Protein AF-A0A9P9ZBY9-F1 (afdb_monomer_lite)

Structure (mmCIF, N/CA/C/O backbone):
data_AF-A0A9P9ZBY9-F1
#
_entry.id   AF-A0A9P9ZBY9-F1
#
loop_
_atom_site.group_PDB
_atom_site.id
_atom_site.type_symbol
_atom_site.label_atom_id
_atom_site.label_alt_id
_atom_site.label_comp_id
_atom_site.label_asym_id
_atom_site.label_entity_id
_atom_site.label_seq_id
_atom_site.pdbx_PDB_ins_code
_atom_site.Cartn_x
_atom_site.Cartn_y
_atom_site.Cartn_z
_atom_site.occupancy
_atom_site.B_iso_or_equiv
_atom_site.auth_seq_id
_atom_site.auth_comp_id
_atom_site.auth_asym_id
_atom_site.auth_atom_id
_atom_site.pdbx_PDB_model_num
ATOM 1 N N . MET A 1 1 ? -9.677 -16.635 8.257 1.00 57.72 1 MET A N 1
ATOM 2 C CA . MET A 1 1 ? -9.019 -15.350 7.925 1.00 57.72 1 MET A CA 1
ATOM 3 C C . MET A 1 1 ? -9.065 -15.169 6.415 1.00 57.72 1 MET A C 1
ATOM 5 O O . MET A 1 1 ? -8.910 -16.161 5.714 1.00 57.72 1 MET A O 1
ATOM 9 N N . ARG A 1 2 ? -9.313 -13.957 5.909 1.00 68.38 2 ARG A N 1
ATOM 10 C CA . ARG A 1 2 ? -9.181 -13.639 4.476 1.00 68.38 2 ARG A CA 1
ATOM 11 C C . ARG A 1 2 ? -8.005 -12.677 4.343 1.00 68.38 2 ARG A C 1
ATOM 13 O O . ARG A 1 2 ? -8.126 -11.555 4.824 1.00 68.38 2 ARG A O 1
ATOM 20 N N . SER A 1 3 ? -6.895 -13.118 3.755 1.00 74.69 3 SER A N 1
ATOM 21 C CA . SER A 1 3 ? -5.766 -12.225 3.464 1.00 74.69 3 SER A CA 1
ATOM 22 C C . SER A 1 3 ? -6.177 -11.223 2.379 1.00 74.69 3 SER A C 1
ATOM 24 O O . SER A 1 3 ? -6.993 -11.544 1.512 1.00 74.69 3 SER A O 1
ATOM 26 N N . ARG A 1 4 ? -5.684 -9.987 2.474 1.00 88.44 4 ARG A N 1
ATOM 27 C CA . ARG A 1 4 ? -5.869 -8.951 1.453 1.00 88.44 4 ARG A CA 1
ATOM 28 C C . ARG A 1 4 ? -4.614 -8.893 0.596 1.00 88.44 4 ARG A C 1
ATOM 30 O O . ARG A 1 4 ? -3.511 -8.963 1.135 1.00 88.44 4 ARG A O 1
ATOM 37 N N . ILE A 1 5 ? -4.814 -8.754 -0.709 1.00 94.94 5 ILE A N 1
ATOM 38 C CA . ILE A 1 5 ? -3.759 -8.517 -1.690 1.00 94.94 5 ILE A CA 1
ATOM 39 C C . ILE A 1 5 ? -4.011 -7.137 -2.290 1.00 94.94 5 ILE A C 1
ATOM 41 O O . ILE A 1 5 ? -5.150 -6.821 -2.631 1.00 94.94 5 ILE A O 1
ATOM 45 N N . ALA A 1 6 ? -2.958 -6.342 -2.418 1.00 97.25 6 ALA A N 1
ATOM 46 C CA . ALA A 1 6 ? -2.950 -5.117 -3.201 1.00 97.25 6 ALA A CA 1
ATOM 47 C C . ALA A 1 6 ? -1.870 -5.232 -4.276 1.00 97.25 6 ALA A C 1
ATOM 49 O O . ALA A 1 6 ? -0.844 -5.876 -4.057 1.00 97.25 6 ALA A O 1
ATOM 50 N N . ALA A 1 7 ? -2.103 -4.624 -5.431 1.00 97.50 7 ALA A N 1
ATOM 51 C CA . ALA A 1 7 ? -1.134 -4.597 -6.512 1.00 97.50 7 ALA A CA 1
ATOM 52 C C . ALA A 1 7 ? -1.130 -3.227 -7.180 1.00 97.50 7 ALA A C 1
ATOM 54 O O . ALA A 1 7 ? -2.160 -2.554 -7.238 1.00 97.50 7 ALA A O 1
ATOM 55 N N . VAL A 1 8 ? 0.030 -2.839 -7.690 1.00 97.50 8 VAL A N 1
ATOM 56 C CA . VAL A 1 8 ? 0.225 -1.625 -8.473 1.00 97.50 8 VAL A CA 1
ATOM 57 C C . VAL A 1 8 ? 1.183 -1.926 -9.620 1.00 97.50 8 VAL A C 1
ATOM 59 O O . VAL A 1 8 ? 2.015 -2.823 -9.529 1.00 97.50 8 VAL A O 1
ATOM 62 N N . SER A 1 9 ? 1.032 -1.194 -10.714 1.00 96.94 9 SER A N 1
ATOM 63 C CA . SER A 1 9 ? 1.963 -1.183 -1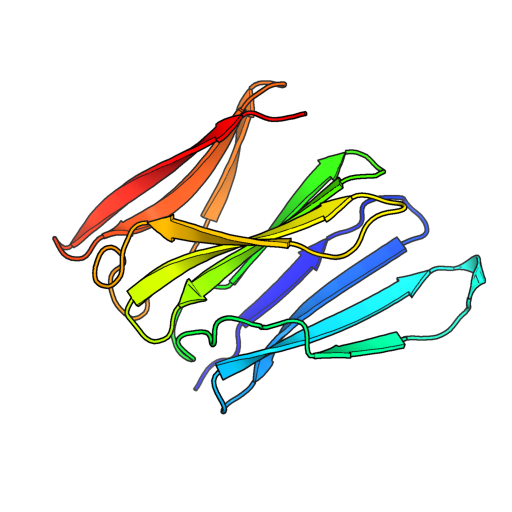1.834 1.00 96.94 9 SER A CA 1
ATOM 64 C C . SER A 1 9 ? 2.335 0.275 -12.056 1.00 96.94 9 SER A C 1
ATOM 66 O O . SER A 1 9 ? 1.472 1.088 -12.385 1.00 96.94 9 SER A O 1
ATOM 68 N N . ARG A 1 10 ? 3.590 0.634 -11.765 1.00 94.94 10 ARG A N 1
ATOM 69 C CA . ARG A 1 10 ? 4.085 2.011 -11.953 1.00 94.94 10 ARG A CA 1
ATOM 70 C C . ARG A 1 10 ? 4.453 2.295 -13.405 1.00 94.94 10 ARG A C 1
ATOM 72 O O . ARG A 1 10 ? 4.427 3.440 -13.842 1.00 94.94 10 ARG A O 1
ATOM 79 N N . ARG A 1 11 ? 4.828 1.253 -14.142 1.00 95.31 11 ARG A N 1
ATOM 80 C CA . ARG A 1 11 ? 5.160 1.282 -15.565 1.00 95.31 11 ARG A CA 1
ATOM 81 C C . ARG A 1 11 ? 4.590 0.032 -16.221 1.00 95.31 11 ARG A C 1
ATOM 83 O O . ARG A 1 11 ? 4.373 -0.972 -15.552 1.00 95.31 11 ARG A O 1
ATOM 90 N N . ASN A 1 12 ? 4.372 0.085 -17.530 1.00 95.62 12 ASN A N 1
ATOM 91 C CA . ASN A 1 12 ? 3.796 -1.023 -18.301 1.00 95.62 12 ASN A CA 1
ATOM 92 C C . ASN A 1 12 ? 4.589 -2.346 -18.205 1.00 95.62 12 ASN A C 1
ATOM 94 O O . ASN A 1 12 ? 4.027 -3.397 -18.494 1.00 95.62 12 ASN A O 1
ATOM 98 N N . ASP A 1 13 ? 5.853 -2.288 -17.786 1.00 96.56 13 ASP A N 1
ATOM 99 C CA . ASP A 1 13 ? 6.790 -3.404 -17.641 1.00 96.56 13 ASP A CA 1
ATOM 100 C C . ASP A 1 13 ? 7.028 -3.829 -16.175 1.00 96.56 13 ASP A C 1
ATOM 102 O O . ASP A 1 13 ? 7.884 -4.681 -15.901 1.00 96.56 13 ASP A O 1
ATOM 106 N N . THR A 1 14 ? 6.294 -3.246 -15.216 1.00 96.44 14 THR A N 1
ATOM 107 C CA . THR A 1 14 ? 6.436 -3.543 -13.783 1.00 96.44 14 THR A CA 1
ATOM 108 C C . THR A 1 14 ? 5.121 -3.924 -13.124 1.00 96.44 14 THR A C 1
ATOM 110 O O . THR A 1 14 ? 4.064 -3.366 -13.417 1.00 96.44 14 THR A O 1
ATOM 113 N N . VAL A 1 15 ? 5.199 -4.844 -12.164 1.00 97.81 15 VAL A N 1
ATOM 114 C CA . VAL A 1 15 ? 4.121 -5.119 -11.212 1.00 97.81 15 VAL A CA 1
ATOM 115 C C . VAL A 1 15 ? 4.720 -5.291 -9.827 1.00 97.81 15 VAL A C 1
ATOM 117 O O . VAL A 1 15 ? 5.685 -6.033 -9.644 1.00 97.81 15 VAL A O 1
ATOM 120 N N . GLU A 1 16 ? 4.098 -4.662 -8.843 1.00 97.69 16 GLU A N 1
ATOM 121 C CA . GLU A 1 16 ? 4.401 -4.815 -7.431 1.00 97.69 16 GLU A CA 1
ATOM 122 C C . GLU A 1 16 ? 3.147 -5.290 -6.692 1.00 97.69 16 GLU A C 1
ATOM 124 O O . GLU A 1 16 ? 2.053 -4.763 -6.884 1.00 97.69 16 GLU A O 1
ATOM 129 N N . VAL A 1 17 ? 3.295 -6.329 -5.871 1.00 97.94 17 VAL A N 1
ATOM 130 C CA . VAL A 1 17 ? 2.204 -7.020 -5.177 1.00 97.94 17 VAL A CA 1
ATOM 131 C C . VAL A 1 17 ? 2.524 -7.109 -3.696 1.00 97.94 17 VAL A C 1
ATOM 133 O O . VAL A 1 17 ? 3.644 -7.427 -3.305 1.00 97.94 17 VAL A O 1
ATOM 136 N N . PHE A 1 18 ? 1.512 -6.881 -2.871 1.00 97.38 18 PHE A N 1
ATOM 137 C CA . PHE A 1 18 ? 1.618 -6.848 -1.421 1.00 97.38 18 PHE A CA 1
ATOM 138 C C . PHE A 1 18 ? 0.511 -7.693 -0.813 1.00 97.38 18 PHE A C 1
ATOM 140 O O . PHE A 1 18 ? -0.627 -7.651 -1.285 1.00 97.38 18 PHE A O 1
ATOM 147 N N . PHE A 1 19 ? 0.809 -8.423 0.259 1.00 95.62 19 PHE A N 1
ATOM 148 C CA . PHE A 1 19 ? -0.223 -9.118 1.021 1.00 95.62 19 PHE A CA 1
ATOM 149 C C . PHE A 1 19 ? 0.096 -9.208 2.511 1.00 95.62 19 PHE A C 1
ATOM 151 O O . PHE A 1 19 ? 1.250 -9.138 2.936 1.00 95.62 19 PHE A O 1
ATOM 158 N N . ILE A 1 20 ? -0.958 -9.376 3.313 1.00 95.56 20 ILE A N 1
ATOM 159 C CA . ILE A 1 20 ? -0.842 -9.557 4.764 1.00 95.56 20 ILE A CA 1
ATOM 160 C C . ILE A 1 20 ? -0.732 -11.053 5.077 1.00 95.56 20 ILE A C 1
ATOM 162 O O . ILE A 1 20 ? -1.658 -11.825 4.797 1.00 95.56 20 ILE A O 1
ATOM 166 N N . THR A 1 21 ? 0.372 -11.474 5.693 1.00 93.81 21 THR A N 1
ATOM 167 C CA . THR A 1 21 ? 0.532 -12.852 6.182 1.00 93.81 21 THR A CA 1
ATOM 168 C C . THR A 1 21 ? -0.319 -13.093 7.438 1.00 93.81 21 THR A C 1
ATOM 170 O O . THR A 1 21 ? -0.680 -12.144 8.137 1.00 93.81 21 THR A O 1
ATOM 173 N N . PRO A 1 22 ? -0.586 -14.354 7.832 1.00 92.31 22 PRO A N 1
ATOM 174 C CA . PRO A 1 22 ? -1.285 -14.653 9.088 1.00 92.31 22 PRO A CA 1
ATOM 175 C C . PRO A 1 22 ? -0.595 -14.125 10.357 1.00 92.31 22 PRO A C 1
ATOM 177 O O . PRO A 1 22 ? -1.225 -14.062 11.407 1.00 92.31 22 PRO A O 1
ATOM 180 N N . LYS A 1 23 ? 0.689 -13.751 10.273 1.00 92.19 23 LYS A N 1
ATOM 181 C CA . LYS A 1 23 ? 1.455 -13.142 11.373 1.00 92.19 23 LYS A CA 1
ATOM 182 C C . LYS A 1 23 ? 1.378 -11.607 11.383 1.00 92.19 23 LYS A C 1
ATOM 184 O O . LYS A 1 23 ? 2.045 -10.979 12.197 1.00 92.19 23 LYS A O 1
ATOM 189 N N . GLY A 1 24 ? 0.618 -10.997 10.470 1.00 93.75 24 GLY A N 1
ATOM 190 C CA . GLY A 1 24 ? 0.546 -9.541 10.321 1.00 93.75 24 GLY A CA 1
ATOM 191 C C . GLY A 1 24 ? 1.791 -8.929 9.673 1.00 93.75 24 GLY A C 1
ATOM 192 O O . GLY A 1 24 ? 1.999 -7.726 9.772 1.00 93.75 24 GLY A O 1
ATOM 193 N N . VAL A 1 25 ? 2.639 -9.730 9.024 1.00 94.25 25 VAL A N 1
ATOM 194 C CA . VAL A 1 25 ? 3.764 -9.213 8.227 1.00 94.25 25 VAL A CA 1
ATOM 195 C C . VAL A 1 25 ? 3.238 -8.805 6.856 1.00 94.25 25 VAL A C 1
ATOM 197 O O . VAL A 1 25 ? 2.415 -9.525 6.290 1.00 94.25 25 VAL A O 1
ATOM 200 N N . ILE A 1 26 ? 3.719 -7.681 6.321 1.00 95.88 26 ILE A N 1
ATOM 201 C CA . ILE A 1 26 ? 3.508 -7.345 4.911 1.00 95.88 26 ILE A CA 1
ATOM 202 C C . ILE A 1 26 ? 4.617 -7.987 4.091 1.00 95.88 26 ILE A C 1
ATOM 204 O O . ILE A 1 26 ? 5.778 -7.569 4.170 1.00 95.88 26 ILE A O 1
ATOM 208 N N . GLU A 1 27 ? 4.243 -9.008 3.331 1.00 96.12 27 GLU A N 1
ATOM 209 C CA . GLU A 1 27 ? 5.091 -9.574 2.292 1.00 96.12 27 GLU A CA 1
ATOM 210 C C . GLU A 1 27 ? 4.875 -8.800 0.997 1.00 96.12 27 GLU A C 1
ATOM 212 O O . GLU A 1 27 ? 3.743 -8.478 0.623 1.00 96.12 27 GLU A O 1
ATOM 217 N N . ALA A 1 28 ? 5.981 -8.497 0.333 1.00 97.25 28 ALA A N 1
ATOM 218 C CA . ALA A 1 28 ? 6.013 -7.775 -0.918 1.00 97.25 28 ALA A CA 1
ATOM 219 C C . ALA A 1 28 ? 6.720 -8.616 -1.981 1.00 97.25 28 ALA A C 1
ATOM 221 O O . ALA A 1 28 ? 7.650 -9.379 -1.694 1.00 97.25 28 ALA A O 1
ATOM 222 N N . ALA A 1 29 ? 6.264 -8.476 -3.217 1.00 97.50 29 ALA A N 1
ATOM 223 C CA . ALA A 1 29 ? 6.872 -9.084 -4.379 1.00 97.50 29 ALA A CA 1
ATOM 224 C C . ALA A 1 29 ? 6.854 -8.101 -5.547 1.00 97.50 29 ALA A C 1
ATOM 226 O O . ALA A 1 29 ? 5.900 -7.343 -5.698 1.00 97.50 29 ALA A O 1
ATOM 227 N N . TYR A 1 30 ? 7.875 -8.138 -6.395 1.00 97.31 30 TYR A N 1
ATOM 228 C CA . TYR A 1 30 ? 7.867 -7.405 -7.656 1.00 97.31 30 TYR A CA 1
ATOM 229 C C . TYR A 1 30 ? 8.282 -8.307 -8.810 1.00 97.31 30 TYR A C 1
ATOM 231 O O . TYR A 1 30 ? 9.066 -9.248 -8.642 1.00 97.31 30 TYR A O 1
ATOM 239 N N . TRP A 1 31 ? 7.753 -7.981 -9.982 1.00 98.12 31 TRP A N 1
ATOM 240 C CA . TRP A 1 31 ? 8.181 -8.479 -11.275 1.00 98.12 31 TRP A CA 1
ATOM 241 C C . TRP A 1 31 ? 8.520 -7.285 -12.152 1.00 98.12 31 TRP A C 1
ATOM 243 O O . TRP A 1 31 ? 7.664 -6.429 -12.379 1.00 98.12 31 TRP A O 1
ATOM 253 N N . TYR A 1 32 ? 9.741 -7.265 -12.676 1.00 96.88 32 TYR A N 1
ATOM 254 C CA . TYR A 1 32 ? 10.150 -6.339 -13.725 1.00 96.88 32 TYR A CA 1
ATOM 255 C C . TYR A 1 32 ? 10.516 -7.143 -14.967 1.00 96.88 32 TYR A C 1
ATOM 257 O O . TYR A 1 32 ? 11.262 -8.120 -14.868 1.00 96.88 32 TYR A O 1
ATOM 265 N N . GLU A 1 33 ? 10.005 -6.739 -16.129 1.00 97.38 33 GLU A N 1
ATOM 266 C CA . GLU A 1 33 ? 10.181 -7.484 -17.380 1.00 97.38 33 GLU A CA 1
ATOM 267 C C . GLU A 1 33 ? 11.659 -7.740 -17.699 1.00 97.38 33 GLU A C 1
ATOM 269 O O . GLU A 1 33 ? 12.035 -8.874 -17.986 1.00 97.38 33 GLU A O 1
ATOM 274 N N . PHE A 1 34 ? 12.516 -6.727 -17.525 1.00 95.94 34 PHE A N 1
ATOM 275 C CA . PHE A 1 34 ? 13.959 -6.850 -17.763 1.00 95.94 34 PHE A CA 1
ATOM 276 C C . PHE A 1 34 ? 14.651 -7.889 -16.862 1.00 95.94 34 PHE A C 1
ATOM 278 O O . PHE A 1 34 ? 15.707 -8.406 -17.221 1.00 95.94 34 PHE A O 1
ATOM 285 N N . GLN A 1 35 ? 14.087 -8.184 -15.687 1.00 96.12 35 GLN A N 1
ATOM 286 C CA . GLN A 1 35 ? 14.623 -9.174 -14.754 1.00 96.12 35 GLN A CA 1
ATOM 287 C C . GLN A 1 35 ? 14.073 -10.584 -15.025 1.00 96.12 35 GLN A C 1
ATOM 289 O O . GLN A 1 35 ? 14.720 -11.574 -14.678 1.00 96.12 35 GLN A O 1
ATOM 294 N N . GLY A 1 36 ? 12.873 -10.695 -15.605 1.00 96.81 36 GLY A N 1
ATOM 295 C CA . GLY A 1 36 ? 12.263 -11.972 -15.990 1.00 96.81 36 GLY A CA 1
ATOM 296 C C . GLY A 1 36 ? 11.982 -12.937 -14.828 1.00 96.81 36 GLY A C 1
ATOM 297 O O . GLY A 1 36 ? 11.845 -14.141 -15.046 1.00 96.81 36 GLY A O 1
ATOM 298 N N . SER A 1 37 ? 11.939 -12.450 -13.584 1.00 97.81 37 SER A N 1
ATOM 299 C CA . SER A 1 37 ? 11.675 -13.267 -12.394 1.00 97.81 37 SER A CA 1
ATOM 300 C C . SER A 1 37 ? 11.037 -12.458 -11.262 1.00 97.81 37 SER A C 1
ATOM 302 O O . SER A 1 37 ? 11.197 -11.241 -11.171 1.00 97.81 37 SER A O 1
ATOM 304 N N . TRP A 1 38 ? 10.311 -13.153 -10.379 1.00 98.00 38 TRP A N 1
ATOM 305 C CA . TRP A 1 38 ? 9.750 -12.564 -9.163 1.00 98.00 38 TRP A CA 1
ATOM 306 C C . TRP A 1 38 ? 10.814 -12.434 -8.078 1.00 98.00 38 TRP A C 1
ATOM 308 O O . TRP A 1 38 ? 11.433 -13.428 -7.695 1.00 98.00 38 TRP A O 1
ATOM 318 N N . THR A 1 39 ? 10.920 -11.247 -7.491 1.00 97.62 39 THR A N 1
ATOM 319 C CA . THR A 1 39 ? 11.675 -11.024 -6.251 1.00 97.62 39 THR A CA 1
ATOM 320 C C . THR A 1 39 ? 10.709 -10.823 -5.097 1.00 97.62 39 THR A C 1
ATOM 322 O O . THR A 1 39 ? 9.669 -10.196 -5.278 1.00 97.62 39 THR A O 1
ATOM 325 N N . ARG A 1 40 ? 11.032 -11.356 -3.913 1.00 96.94 40 ARG A N 1
ATOM 326 C CA . ARG A 1 40 ? 10.189 -11.283 -2.709 1.00 96.94 40 ARG A CA 1
ATOM 327 C C . ARG A 1 40 ? 10.979 -10.782 -1.509 1.00 96.94 40 ARG A C 1
ATOM 329 O O . ARG A 1 40 ? 12.151 -11.124 -1.369 1.00 96.94 40 ARG A O 1
ATOM 336 N N . TRP A 1 41 ? 10.330 -10.016 -0.640 1.00 95.75 41 TRP A N 1
ATOM 337 C CA . TRP A 1 41 ? 10.912 -9.542 0.615 1.00 95.75 41 TRP A CA 1
ATOM 338 C C . TRP A 1 41 ? 9.833 -9.218 1.654 1.00 95.75 41 TRP A C 1
ATOM 340 O O . TRP A 1 41 ? 8.660 -9.021 1.336 1.00 95.75 41 TRP A O 1
ATOM 350 N N . ASN A 1 42 ? 10.252 -9.132 2.917 1.00 94.12 42 ASN A N 1
ATOM 351 C CA . ASN A 1 42 ? 9.412 -8.628 3.999 1.00 94.12 42 ASN A CA 1
ATOM 352 C C . ASN A 1 42 ? 9.576 -7.116 4.091 1.00 94.12 42 ASN A C 1
ATOM 354 O O . ASN A 1 42 ? 10.684 -6.621 4.289 1.00 94.12 42 ASN A O 1
ATOM 358 N N . MET A 1 43 ? 8.472 -6.388 3.960 1.00 86.88 43 MET A N 1
ATOM 359 C CA . MET A 1 43 ? 8.497 -4.929 3.938 1.00 86.88 43 MET A CA 1
ATOM 360 C C . MET A 1 43 ? 8.295 -4.327 5.334 1.00 86.88 43 MET A C 1
ATOM 362 O O . MET A 1 43 ? 8.869 -3.292 5.648 1.00 86.88 43 MET A O 1
ATOM 366 N N . ALA A 1 44 ? 7.455 -4.931 6.175 1.00 75.12 44 ALA A N 1
ATOM 367 C CA . ALA A 1 44 ? 6.858 -4.259 7.332 1.00 75.12 44 ALA A CA 1
ATOM 368 C C . ALA A 1 44 ? 7.818 -3.981 8.511 1.00 75.12 44 ALA A C 1
ATOM 370 O O . ALA A 1 44 ? 8.241 -4.909 9.198 1.00 75.12 44 ALA A O 1
ATOM 371 N N . LYS A 1 45 ? 8.037 -2.695 8.833 1.00 87.31 45 LYS A N 1
ATOM 372 C CA . LYS A 1 45 ? 8.475 -2.235 10.167 1.00 87.31 45 LYS A CA 1
ATOM 373 C C . LYS A 1 45 ? 7.299 -2.255 11.150 1.00 87.31 45 LYS A C 1
ATOM 375 O O . LYS A 1 45 ? 7.474 -2.609 12.312 1.00 87.31 45 LYS A O 1
ATOM 380 N N . TYR A 1 46 ? 6.105 -1.884 10.681 1.00 93.75 46 TYR A N 1
ATOM 381 C CA . TYR A 1 46 ? 4.861 -1.933 11.454 1.00 93.75 46 TYR A CA 1
ATOM 382 C C . TYR A 1 46 ? 4.004 -3.114 11.003 1.00 93.75 46 TYR A C 1
ATOM 384 O O . TYR A 1 46 ? 3.642 -3.204 9.831 1.00 93.75 46 TYR A O 1
ATOM 392 N N . SER A 1 47 ? 3.644 -4.007 11.925 1.00 94.94 47 SER A N 1
ATOM 393 C CA . SER A 1 47 ? 2.760 -5.130 11.607 1.00 94.94 47 SER A CA 1
ATOM 394 C C . SER A 1 47 ? 1.338 -4.660 11.301 1.00 94.94 47 SER A C 1
ATOM 396 O O . SER A 1 47 ? 0.858 -3.668 11.851 1.00 94.94 47 SER A O 1
ATOM 398 N N . ALA A 1 48 ? 0.655 -5.393 10.432 1.00 95.81 48 ALA A N 1
ATOM 399 C CA . ALA A 1 48 ? -0.721 -5.147 10.045 1.00 95.81 48 ALA A CA 1
ATOM 400 C C . ALA A 1 48 ? -1.713 -5.960 10.873 1.00 95.81 48 ALA A C 1
ATOM 402 O O . ALA A 1 48 ? -1.434 -7.072 11.332 1.00 95.81 48 ALA A O 1
ATOM 403 N N . ARG A 1 49 ? -2.917 -5.413 11.006 1.00 95.25 49 ARG A N 1
ATOM 404 C CA . ARG A 1 49 ? -4.076 -6.136 11.515 1.00 95.25 49 ARG A CA 1
ATOM 405 C C . ARG A 1 49 ? -4.567 -7.104 10.438 1.00 95.25 49 ARG A C 1
ATOM 407 O O . ARG A 1 49 ? -4.950 -6.693 9.347 1.00 95.25 49 ARG A O 1
ATOM 414 N N . VAL A 1 50 ? -4.547 -8.400 10.741 1.00 94.75 50 VAL A N 1
ATOM 415 C CA . VAL A 1 50 ? -4.743 -9.488 9.757 1.00 94.75 50 VAL A CA 1
ATOM 416 C C . VAL A 1 50 ? -6.151 -9.586 9.158 1.00 94.75 50 VAL A C 1
ATOM 418 O O . VAL A 1 50 ? -6.366 -10.332 8.204 1.00 94.75 50 VAL A O 1
ATOM 421 N N . ASP A 1 51 ? -7.120 -8.871 9.719 1.00 94.00 51 ASP A N 1
ATOM 422 C CA . ASP A 1 51 ? -8.512 -8.830 9.273 1.00 94.00 51 ASP A CA 1
ATOM 423 C C . ASP A 1 51 ? -8.916 -7.492 8.623 1.00 94.00 51 ASP A C 1
ATOM 425 O O . ASP A 1 51 ? -10.046 -7.379 8.147 1.00 94.00 51 ASP A O 1
ATOM 429 N N . SER A 1 52 ? -8.005 -6.516 8.549 1.00 93.88 52 SER A N 1
ATOM 430 C CA . SER A 1 52 ? -8.255 -5.182 7.986 1.00 93.88 52 SER A CA 1
ATOM 431 C C . SER A 1 52 ? -7.784 -5.031 6.531 1.00 93.88 52 SER A C 1
ATOM 433 O O . SER A 1 52 ? -7.217 -5.943 5.924 1.00 93.88 52 SER A O 1
ATOM 435 N N . GLY A 1 53 ? -8.071 -3.864 5.949 1.00 94.44 53 GLY A N 1
ATOM 436 C CA . GLY A 1 53 ? -7.693 -3.492 4.590 1.00 94.44 53 GLY A CA 1
ATOM 437 C C . GLY A 1 53 ? -6.187 -3.314 4.363 1.00 94.44 53 GLY A C 1
ATOM 438 O O . GLY A 1 53 ? -5.432 -2.934 5.258 1.00 94.44 53 GLY A O 1
ATOM 439 N N . LEU A 1 54 ? -5.804 -3.555 3.109 1.00 97.06 54 LEU A N 1
ATOM 440 C CA . LEU A 1 54 ? -4.514 -3.259 2.494 1.00 97.06 54 LEU A CA 1
ATOM 441 C C . LEU A 1 54 ? -4.823 -2.622 1.139 1.00 97.06 54 LEU A C 1
ATOM 443 O O . LEU A 1 54 ? -5.662 -3.148 0.407 1.00 97.06 54 LEU A O 1
ATOM 447 N N . THR A 1 55 ? -4.160 -1.524 0.807 1.00 97.81 55 THR A N 1
ATOM 448 C CA . THR A 1 55 ? -4.277 -0.891 -0.509 1.00 97.81 55 THR A CA 1
ATOM 449 C C . THR A 1 55 ? -2.918 -0.396 -0.987 1.00 97.81 55 THR A C 1
ATOM 451 O O . THR A 1 55 ? -2.016 -0.177 -0.180 1.00 97.81 55 THR A O 1
ATOM 454 N N . ALA A 1 56 ? -2.774 -0.240 -2.297 1.00 97.62 56 ALA A N 1
ATOM 455 C CA . ALA A 1 56 ? -1.601 0.336 -2.934 1.00 97.62 56 ALA A CA 1
ATOM 456 C C . ALA A 1 56 ? -2.049 1.404 -3.935 1.00 97.62 56 ALA A C 1
ATOM 458 O O . ALA A 1 56 ? -3.118 1.289 -4.539 1.00 97.62 56 ALA A O 1
ATOM 459 N N . ILE A 1 57 ? -1.243 2.446 -4.101 1.00 97.50 57 ILE A N 1
ATOM 460 C CA . ILE A 1 57 ? -1.503 3.535 -5.040 1.00 97.50 57 ILE A CA 1
ATOM 461 C C . ILE A 1 57 ? -0.209 3.927 -5.754 1.00 97.50 57 ILE A C 1
ATOM 463 O O . ILE A 1 57 ? 0.848 4.050 -5.138 1.00 97.50 57 ILE A O 1
ATOM 467 N N . MET A 1 58 ? -0.296 4.113 -7.070 1.00 95.94 58 MET A N 1
ATOM 468 C CA . MET A 1 58 ? 0.761 4.728 -7.868 1.00 95.94 58 MET A CA 1
ATOM 469 C C . MET A 1 58 ? 0.645 6.242 -7.728 1.00 95.94 58 MET A C 1
ATOM 471 O O . MET A 1 58 ? -0.420 6.794 -8.004 1.00 95.94 58 MET A O 1
ATOM 475 N N . LEU A 1 59 ? 1.740 6.894 -7.340 1.00 96.00 59 LEU A N 1
ATOM 476 C CA . LEU A 1 59 ? 1.824 8.352 -7.315 1.00 96.00 59 LEU A CA 1
ATOM 477 C C . LEU A 1 59 ? 2.319 8.893 -8.663 1.00 96.00 59 LEU A C 1
ATOM 479 O O . LEU A 1 59 ? 1.725 9.799 -9.236 1.00 96.00 59 LEU A O 1
ATOM 483 N N . ASN A 1 60 ? 3.387 8.290 -9.185 1.00 95.12 60 ASN A N 1
ATOM 484 C CA . ASN A 1 60 ? 3.914 8.475 -10.538 1.00 95.12 60 ASN A CA 1
ATOM 485 C C . ASN A 1 60 ? 4.763 7.244 -10.924 1.00 95.12 60 ASN A C 1
ATOM 487 O O . ASN A 1 60 ? 4.778 6.242 -10.208 1.00 95.12 60 ASN A O 1
ATOM 491 N N . ASP A 1 61 ? 5.473 7.288 -12.050 1.00 96.00 61 ASP A N 1
ATOM 492 C CA . ASP A 1 61 ? 6.317 6.183 -12.533 1.00 96.00 61 ASP A CA 1
ATOM 493 C C . ASP A 1 61 ? 7.459 5.804 -11.564 1.00 96.00 61 ASP A C 1
ATOM 495 O O . ASP A 1 61 ? 7.919 4.656 -11.535 1.00 96.00 61 ASP A O 1
ATOM 499 N N . LYS A 1 62 ? 7.872 6.738 -10.704 1.00 96.19 62 LYS A N 1
ATOM 500 C CA . LYS A 1 62 ? 8.967 6.577 -9.735 1.00 96.19 62 LYS A CA 1
ATOM 501 C C . LYS A 1 62 ? 8.504 6.427 -8.293 1.00 96.19 62 LYS A C 1
ATOM 503 O O . LYS A 1 62 ? 9.336 6.135 -7.434 1.00 96.19 62 LYS A O 1
ATOM 508 N N . GLN A 1 63 ? 7.222 6.637 -8.009 1.00 96.56 63 GLN A N 1
ATOM 509 C CA . GLN A 1 63 ? 6.696 6.703 -6.649 1.00 96.56 63 GLN A CA 1
ATOM 510 C C . GLN A 1 63 ? 5.405 5.903 -6.495 1.00 96.56 63 GLN A C 1
ATOM 512 O O . GLN A 1 63 ? 4.486 5.988 -7.309 1.00 96.56 63 GLN A O 1
ATOM 517 N N . MET A 1 64 ? 5.320 5.153 -5.405 1.00 97.31 64 MET A N 1
ATOM 518 C CA . MET A 1 64 ? 4.104 4.459 -4.992 1.00 97.31 64 MET A CA 1
ATOM 519 C C . MET A 1 64 ? 3.999 4.459 -3.477 1.00 97.31 64 MET A C 1
ATOM 521 O O . MET A 1 64 ? 4.998 4.625 -2.771 1.00 97.31 64 MET A O 1
ATOM 525 N N . GLU A 1 65 ? 2.803 4.159 -2.993 1.00 97.69 65 GLU A N 1
ATOM 526 C CA . GLU A 1 65 ? 2.575 3.915 -1.582 1.00 97.69 65 GLU A CA 1
ATOM 527 C C . GLU A 1 65 ? 1.723 2.679 -1.343 1.00 97.69 65 GLU A C 1
ATOM 529 O O . GLU A 1 65 ? 0.870 2.313 -2.153 1.00 97.69 65 GLU A O 1
ATOM 534 N N . VAL A 1 66 ? 1.944 2.057 -0.189 1.00 97.88 66 VAL A N 1
ATOM 535 C CA . VAL A 1 66 ? 1.158 0.937 0.322 1.00 97.88 66 VAL A CA 1
ATOM 536 C C . VAL A 1 66 ? 0.640 1.319 1.694 1.00 97.88 66 VAL A C 1
ATOM 538 O O . VAL A 1 66 ? 1.416 1.729 2.555 1.00 97.88 66 VAL A O 1
ATOM 541 N N . LEU A 1 67 ? -0.662 1.168 1.915 1.00 97.94 67 LEU A N 1
ATOM 542 C CA . LEU A 1 67 ? -1.304 1.527 3.171 1.00 97.94 67 LEU A CA 1
ATOM 543 C C . LEU A 1 67 ? -2.016 0.338 3.789 1.00 97.94 67 LEU A C 1
ATOM 545 O O . LEU A 1 67 ? -2.689 -0.435 3.102 1.00 97.94 67 LEU A O 1
ATOM 549 N N . TRP A 1 68 ? -1.890 0.221 5.106 1.00 97.62 68 TRP A N 1
ATOM 550 C CA . TRP A 1 68 ? -2.551 -0.812 5.893 1.00 97.62 68 TRP A CA 1
ATOM 551 C C . TRP A 1 68 ? -2.969 -0.287 7.259 1.00 97.62 68 TRP A C 1
ATOM 553 O O . TRP A 1 68 ? -2.445 0.703 7.775 1.00 97.62 68 TRP A O 1
ATOM 563 N N . VAL A 1 69 ? -3.909 -1.001 7.871 1.00 97.81 69 VAL A N 1
ATOM 564 C CA . VAL A 1 69 ? -4.249 -0.797 9.278 1.00 97.81 69 VAL A CA 1
ATOM 565 C C . VAL A 1 69 ? -3.229 -1.537 10.136 1.00 97.81 69 VAL A C 1
ATOM 567 O O . VAL A 1 69 ? -3.078 -2.756 10.012 1.00 97.81 69 VAL A O 1
ATOM 570 N N . GLY A 1 70 ? -2.520 -0.816 11.001 1.00 97.25 70 GLY A N 1
ATOM 571 C CA . GLY A 1 70 ? -1.553 -1.388 11.931 1.00 97.25 70 GLY A CA 1
ATOM 572 C C . GLY A 1 70 ? -2.212 -2.325 12.947 1.00 97.25 70 GLY A C 1
ATOM 573 O O . GLY A 1 70 ? -3.397 -2.204 13.255 1.00 97.25 70 GLY A O 1
ATOM 574 N N . SER A 1 71 ? -1.444 -3.255 13.515 1.00 96.44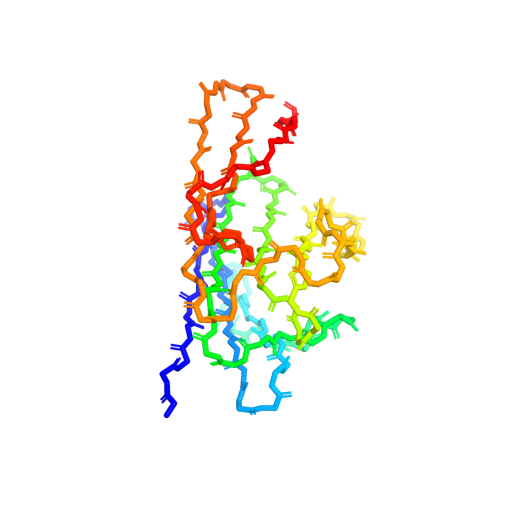 71 SER A N 1
ATOM 575 C CA . SER A 1 71 ? -1.927 -4.206 14.536 1.00 96.44 71 SER A CA 1
ATOM 576 C C . SER A 1 71 ? -2.494 -3.533 15.797 1.00 96.44 71 SER A C 1
ATOM 578 O O . SER A 1 71 ? -3.326 -4.116 16.489 1.00 96.44 71 SER A O 1
ATOM 580 N N . ASN A 1 72 ? -2.093 -2.287 16.056 1.00 97.50 72 ASN A N 1
ATOM 581 C CA . ASN A 1 72 ? -2.599 -1.407 17.109 1.00 97.50 72 ASN A CA 1
ATOM 582 C C . ASN A 1 72 ? -3.679 -0.419 16.620 1.00 97.50 72 ASN A C 1
ATOM 584 O O . ASN A 1 72 ? -3.882 0.619 17.249 1.00 97.50 72 ASN A O 1
ATOM 588 N N . ASN A 1 73 ? -4.345 -0.705 15.497 1.00 98.00 73 ASN A N 1
ATOM 589 C CA . ASN A 1 73 ? -5.399 0.129 14.910 1.00 98.00 73 ASN A CA 1
ATOM 590 C C . ASN A 1 73 ? -4.940 1.539 14.466 1.00 98.00 73 ASN A C 1
ATOM 592 O O . ASN A 1 73 ? -5.747 2.464 14.403 1.00 98.00 73 ASN A O 1
ATOM 596 N N . SER A 1 74 ? -3.652 1.720 14.168 1.00 98.31 74 SER A N 1
ATOM 597 C CA . SER A 1 74 ? -3.142 2.905 13.459 1.00 98.31 74 SER A CA 1
ATOM 598 C C . SER A 1 74 ? -3.400 2.811 11.949 1.00 98.31 74 SER A C 1
ATOM 600 O O . SER A 1 74 ? -3.639 1.719 11.430 1.00 98.31 74 SER A O 1
ATOM 602 N N . LEU A 1 75 ? -3.309 3.930 11.226 1.00 98.38 75 LEU A N 1
ATOM 603 C CA . LEU A 1 75 ? -3.124 3.909 9.769 1.00 98.38 75 LEU A CA 1
ATOM 604 C C . LEU A 1 75 ? -1.634 4.073 9.472 1.00 98.38 75 LEU A C 1
ATOM 606 O O . LEU A 1 75 ? -1.011 5.021 9.955 1.00 98.38 75 LEU A O 1
ATOM 610 N N . VAL A 1 76 ? -1.067 3.156 8.691 1.00 98.25 76 VAL A N 1
ATOM 611 C CA . VAL A 1 76 ? 0.349 3.161 8.313 1.00 98.25 76 VAL A CA 1
ATOM 612 C C . VAL A 1 76 ? 0.473 3.331 6.806 1.00 98.25 76 VAL A C 1
ATOM 614 O O . VAL A 1 76 ? -0.271 2.708 6.049 1.00 98.25 76 VAL A O 1
ATOM 617 N N . VAL A 1 77 ? 1.443 4.141 6.388 1.00 97.75 77 VAL A N 1
ATOM 618 C CA . VAL A 1 77 ? 1.881 4.269 4.996 1.00 97.75 77 VAL A CA 1
ATOM 619 C C . VAL A 1 77 ? 3.316 3.766 4.860 1.00 97.75 77 VAL A C 1
ATOM 621 O O . VAL A 1 77 ? 4.172 4.093 5.687 1.00 97.75 77 VAL A O 1
ATOM 624 N N . ALA A 1 78 ? 3.580 2.975 3.822 1.00 97.44 78 ALA A N 1
ATOM 625 C CA . ALA A 1 78 ? 4.915 2.725 3.298 1.00 97.44 78 ALA A CA 1
ATOM 626 C C . ALA A 1 78 ? 5.070 3.420 1.951 1.00 97.44 78 ALA A C 1
ATOM 628 O O . ALA A 1 78 ? 4.335 3.101 1.018 1.00 97.44 78 ALA A O 1
ATOM 629 N N . SER A 1 79 ? 6.048 4.311 1.842 1.00 96.50 79 SER A N 1
ATOM 630 C CA . SER A 1 79 ? 6.327 5.064 0.623 1.00 96.50 79 SER A CA 1
ATOM 631 C C . SER A 1 79 ? 7.599 4.538 -0.034 1.00 96.50 79 SER A C 1
ATOM 633 O O . SER A 1 79 ? 8.628 4.351 0.628 1.00 96.50 79 SER A O 1
ATOM 635 N N . PHE A 1 80 ? 7.522 4.325 -1.344 1.00 96.25 80 PHE A N 1
ATO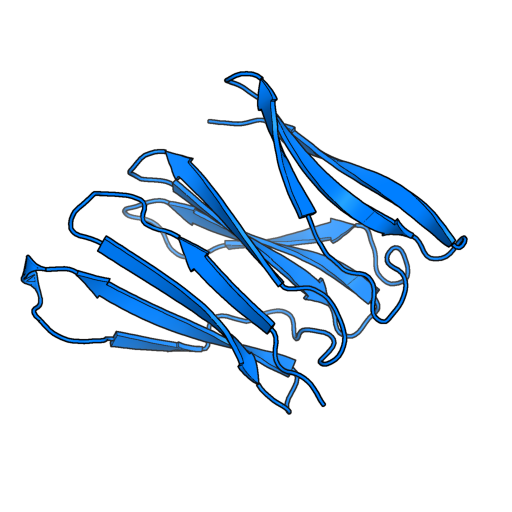M 636 C CA . PHE A 1 80 ? 8.646 3.981 -2.203 1.00 96.25 80 PHE A CA 1
ATOM 637 C C . PHE A 1 80 ? 8.937 5.132 -3.158 1.00 96.25 80 PHE A C 1
ATOM 639 O O . PHE A 1 80 ? 8.023 5.678 -3.778 1.00 96.25 80 PHE A O 1
ATOM 646 N N . MET A 1 81 ? 10.220 5.447 -3.315 1.00 96.00 81 MET A N 1
ATOM 647 C CA . MET A 1 81 ? 10.718 6.367 -4.327 1.00 96.00 81 MET A CA 1
ATOM 648 C C . MET A 1 81 ? 11.954 5.757 -4.976 1.00 96.00 81 MET A C 1
ATOM 650 O O . MET A 1 81 ? 12.876 5.328 -4.286 1.00 96.00 81 MET A O 1
ATOM 654 N N . GLU A 1 82 ? 11.977 5.720 -6.304 1.00 94.69 82 GLU A N 1
ATOM 655 C CA . GLU A 1 82 ? 13.086 5.143 -7.055 1.00 94.69 82 GLU A CA 1
ATOM 656 C C . GLU A 1 82 ? 14.430 5.791 -6.681 1.00 94.69 82 GLU A C 1
ATOM 658 O O . GLU A 1 82 ? 14.556 7.016 -6.632 1.00 94.69 82 GLU A O 1
ATOM 663 N N . GLY A 1 83 ? 15.429 4.954 -6.389 1.00 95.50 83 GLY A N 1
ATOM 664 C CA . GLY A 1 83 ? 16.743 5.384 -5.900 1.00 95.50 83 GLY A CA 1
ATOM 665 C C . GLY A 1 83 ? 16.840 5.580 -4.382 1.00 95.50 83 GLY A C 1
ATOM 666 O O . GLY A 1 83 ? 17.910 5.945 -3.902 1.00 95.50 83 GLY A O 1
ATOM 667 N N . TRP A 1 84 ? 15.768 5.325 -3.624 1.00 95.69 84 TRP A N 1
ATOM 668 C CA . TRP A 1 84 ? 15.733 5.478 -2.168 1.00 95.69 84 TRP A CA 1
ATOM 669 C C . TRP A 1 84 ? 15.172 4.240 -1.471 1.00 95.69 84 TRP A C 1
ATOM 671 O O . TRP A 1 84 ? 14.379 3.485 -2.035 1.00 95.69 84 TRP A O 1
ATOM 681 N N . ASP A 1 85 ? 15.552 4.065 -0.206 1.00 94.38 85 ASP A N 1
ATOM 682 C CA . ASP A 1 85 ? 14.960 3.046 0.654 1.00 94.38 85 ASP A CA 1
ATOM 683 C C . ASP A 1 85 ? 13.486 3.349 0.952 1.00 94.38 85 ASP A C 1
ATOM 685 O O . ASP A 1 85 ? 13.075 4.508 1.086 1.00 94.38 85 ASP A O 1
ATOM 689 N N . TRP A 1 86 ? 12.702 2.283 1.129 1.00 95.44 86 TRP A N 1
ATOM 690 C CA . TRP A 1 86 ? 11.326 2.372 1.609 1.00 95.44 86 TRP A CA 1
ATOM 691 C C . TRP A 1 86 ? 11.261 3.086 2.962 1.00 95.44 86 TRP A C 1
ATOM 693 O O . TRP A 1 86 ? 12.037 2.799 3.877 1.00 95.44 86 TRP A O 1
ATOM 703 N N . ARG A 1 87 ? 10.273 3.967 3.128 1.00 96.00 87 ARG A N 1
ATOM 704 C CA . ARG A 1 87 ? 10.010 4.665 4.395 1.00 96.00 87 ARG A CA 1
ATOM 705 C C . ARG A 1 87 ? 8.633 4.305 4.914 1.00 96.00 87 ARG A C 1
ATOM 707 O O . ARG A 1 87 ? 7.712 4.156 4.125 1.00 96.00 87 ARG A O 1
ATOM 714 N N . GLN A 1 88 ? 8.491 4.173 6.232 1.00 97.00 88 GLN A N 1
ATOM 715 C CA . GLN A 1 88 ? 7.206 3.859 6.863 1.00 97.00 88 GLN A CA 1
ATOM 716 C C . GLN A 1 88 ? 6.874 4.842 7.969 1.00 97.00 88 GLN A C 1
ATOM 718 O O . GLN A 1 88 ? 7.707 5.069 8.850 1.00 97.00 88 GLN A O 1
ATOM 723 N N . ASN A 1 89 ? 5.644 5.350 7.944 1.00 96.62 89 ASN A N 1
ATOM 724 C CA . ASN A 1 89 ? 5.137 6.318 8.907 1.00 96.62 89 ASN A CA 1
ATOM 725 C C . ASN A 1 89 ? 3.736 5.932 9.385 1.00 96.62 89 ASN A C 1
ATOM 727 O O . ASN A 1 89 ? 2.924 5.403 8.625 1.00 96.62 89 ASN A O 1
ATOM 731 N N . VAL A 1 90 ? 3.453 6.241 10.647 1.00 97.75 90 VAL A N 1
ATOM 732 C CA . VAL A 1 90 ? 2.089 6.251 11.177 1.00 97.75 90 VAL A CA 1
ATOM 733 C C . VAL A 1 90 ? 1.463 7.588 10.790 1.00 97.75 90 VAL A C 1
ATOM 735 O O . VAL A 1 90 ? 2.040 8.636 11.062 1.00 97.75 90 VAL A O 1
ATOM 738 N N . VAL A 1 91 ? 0.316 7.539 10.118 1.00 97.31 91 VAL A N 1
ATOM 739 C CA . VAL A 1 91 ? -0.392 8.714 9.572 1.00 97.31 91 VAL A CA 1
ATOM 740 C C . VAL A 1 91 ? -1.759 8.931 10.222 1.00 97.31 91 VAL A C 1
ATOM 742 O O . VAL A 1 91 ? -2.347 9.997 10.083 1.00 97.31 91 VAL A O 1
ATOM 745 N N . ALA A 1 92 ? -2.236 7.946 10.984 1.00 97.44 92 ALA A N 1
ATOM 746 C CA . ALA A 1 92 ? -3.258 8.127 12.005 1.00 97.44 92 ALA A CA 1
ATOM 747 C C . ALA A 1 92 ? -2.850 7.336 13.250 1.00 97.44 92 ALA A C 1
ATOM 749 O O . ALA A 1 92 ? -2.458 6.170 13.137 1.00 97.44 92 ALA A O 1
ATOM 750 N N . GLU A 1 93 ? -2.941 7.970 14.417 1.00 97.44 93 GLU A N 1
ATOM 751 C CA . GLU A 1 93 ? -2.452 7.437 15.691 1.00 97.44 93 GLU A CA 1
ATOM 752 C C . GLU A 1 93 ? -3.053 6.062 16.043 1.00 97.44 93 GLU A C 1
ATOM 754 O O . GLU A 1 93 ? -4.151 5.723 15.579 1.00 97.44 93 GLU A O 1
ATOM 759 N N . PRO A 1 94 ? -2.376 5.257 16.883 1.00 98.25 94 PRO A N 1
ATOM 760 C CA . PRO A 1 94 ? -2.922 4.001 17.388 1.00 98.25 94 PRO A CA 1
ATOM 761 C C . PRO A 1 94 ? -4.341 4.167 17.94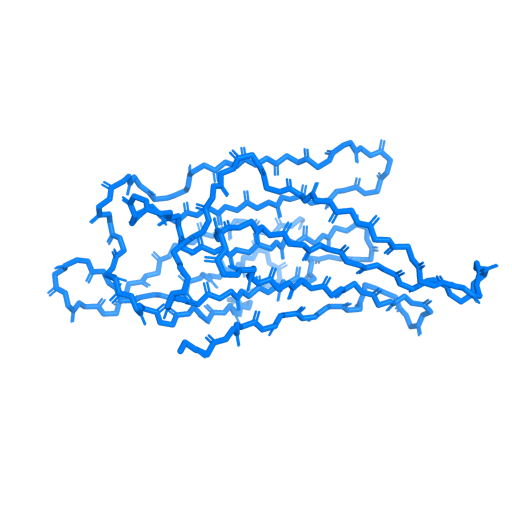6 1.00 98.25 94 PRO A C 1
ATOM 763 O O . PRO A 1 94 ? -4.622 5.094 18.702 1.00 98.25 94 PRO A O 1
ATOM 766 N N . GLY A 1 95 ? -5.240 3.256 17.577 1.00 98.00 95 GLY A N 1
ATOM 767 C CA . GLY A 1 95 ? -6.654 3.323 17.951 1.00 98.00 95 GLY A CA 1
ATOM 768 C C . GLY A 1 95 ? -7.531 4.205 17.056 1.00 98.00 95 GLY A C 1
ATOM 769 O O . GLY A 1 95 ? -8.737 4.208 17.269 1.00 98.00 95 GLY A O 1
ATOM 770 N N . SER A 1 96 ? -6.988 4.904 16.052 1.00 98.12 96 SER A N 1
ATOM 771 C CA . SER A 1 96 ? -7.789 5.775 15.172 1.00 98.12 96 SER A CA 1
ATOM 772 C C . SER A 1 96 ? -8.690 5.005 14.199 1.00 98.12 96 SER A C 1
ATOM 774 O O . SER A 1 96 ? -9.780 5.470 13.865 1.00 98.12 96 SER A O 1
ATOM 776 N N . VAL A 1 97 ? -8.252 3.836 13.727 1.00 98.44 97 VAL A N 1
ATOM 777 C CA . VAL A 1 97 ? -8.958 3.050 12.703 1.00 98.44 97 VAL A CA 1
ATOM 778 C C . VAL A 1 97 ? -9.748 1.913 13.348 1.00 98.44 97 VAL A C 1
ATOM 780 O O . VAL A 1 97 ? -9.248 1.211 14.224 1.00 98.44 97 VAL A O 1
ATOM 783 N N . MET A 1 98 ? -10.978 1.670 12.902 1.00 97.81 98 MET A N 1
ATOM 784 C CA . MET A 1 98 ? -11.753 0.523 13.363 1.00 97.81 98 MET A CA 1
ATOM 785 C C . MET A 1 98 ? -11.114 -0.791 12.908 1.00 97.81 98 MET A C 1
ATOM 787 O O . MET A 1 98 ? -10.684 -0.966 11.765 1.00 97.81 98 MET A O 1
ATOM 791 N N . GLY A 1 99 ? -11.091 -1.761 13.816 1.00 95.44 99 GLY A N 1
ATOM 792 C CA . GLY A 1 99 ? -10.667 -3.109 13.493 1.00 95.44 99 GLY A CA 1
ATOM 793 C C . GLY A 1 99 ? -11.528 -3.751 12.401 1.00 95.44 99 GLY A C 1
ATOM 794 O O . GLY A 1 99 ? -12.750 -3.732 12.498 1.00 95.44 99 GLY A O 1
ATOM 795 N N . GLY A 1 100 ? -10.903 -4.331 11.374 1.00 94.06 100 GLY A N 1
ATOM 796 C CA . GLY A 1 100 ? -11.603 -4.910 10.228 1.00 94.06 100 GLY A CA 1
ATOM 797 C C . GLY A 1 100 ? -12.010 -3.880 9.172 1.00 94.06 100 GLY A C 1
ATOM 798 O O . GLY A 1 100 ? -12.598 -4.262 8.159 1.00 94.06 100 GLY A O 1
ATOM 799 N N . SER A 1 101 ? -11.678 -2.596 9.371 1.00 96.44 101 SER A N 1
ATOM 800 C CA . SER A 1 101 ? -11.975 -1.541 8.403 1.00 96.44 101 SER A CA 1
ATOM 801 C C . SER A 1 101 ? -11.384 -1.880 7.030 1.00 96.44 101 SER A C 1
ATOM 803 O O . SER A 1 101 ? -10.190 -2.204 6.940 1.00 96.44 101 SER A O 1
ATOM 805 N N . PRO A 1 102 ? -12.162 -1.756 5.938 1.00 95.69 102 PRO A N 1
ATOM 806 C CA . PRO A 1 102 ? -11.586 -1.690 4.604 1.00 95.69 102 PRO A CA 1
ATOM 807 C C . PRO A 1 102 ? -10.748 -0.412 4.461 1.00 95.69 102 PRO A C 1
ATOM 809 O O . PRO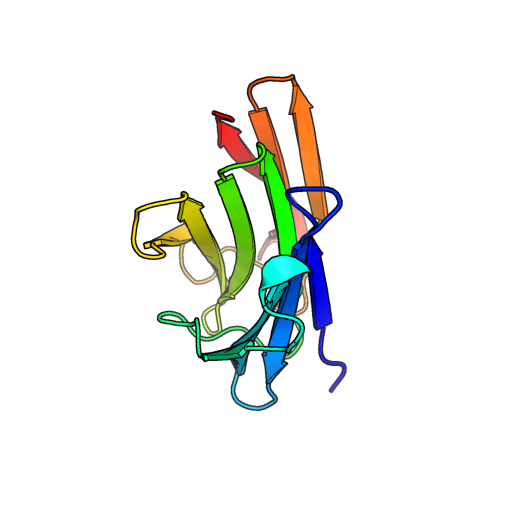 A 1 102 ? -10.915 0.539 5.225 1.00 95.69 102 PRO A O 1
ATOM 812 N N . LEU A 1 103 ? -9.864 -0.399 3.466 1.00 97.44 103 LEU A N 1
ATOM 813 C CA . LEU A 1 103 ? -9.170 0.803 3.016 1.00 97.44 103 LEU A CA 1
ATOM 814 C C . LEU A 1 103 ? -9.526 1.039 1.552 1.00 97.44 103 LEU A C 1
ATOM 816 O O . LEU A 1 103 ? -9.528 0.093 0.765 1.00 97.44 103 LEU A O 1
ATOM 820 N N . GLY A 1 104 ? -9.817 2.287 1.199 1.00 96.94 104 GLY A N 1
ATOM 821 C CA . GLY A 1 104 ? -10.003 2.715 -0.185 1.00 96.94 104 GLY A CA 1
ATOM 822 C C . GLY A 1 104 ? -9.131 3.924 -0.481 1.00 96.94 104 GLY A C 1
ATOM 823 O O . GLY A 1 104 ? -9.127 4.869 0.298 1.00 96.94 104 GLY A O 1
ATOM 824 N N . THR A 1 105 ? -8.402 3.902 -1.590 1.00 97.12 105 THR A N 1
ATOM 825 C CA . THR A 1 105 ? -7.555 5.013 -2.044 1.00 97.12 105 THR A CA 1
ATOM 826 C C . THR A 1 105 ? -8.102 5.611 -3.328 1.00 97.12 105 THR A C 1
ATOM 828 O O . THR A 1 105 ? -8.535 4.880 -4.217 1.00 97.12 105 THR A O 1
ATOM 831 N N . PHE A 1 106 ? -8.066 6.936 -3.445 1.00 95.94 106 PHE A N 1
ATOM 832 C CA . PHE A 1 106 ? -8.379 7.625 -4.696 1.00 95.94 106 PHE A CA 1
ATOM 833 C C . PHE A 1 106 ? -7.710 8.993 -4.772 1.00 95.94 106 PHE A C 1
ATOM 835 O O . PHE A 1 106 ? -7.526 9.674 -3.763 1.00 95.94 106 PHE A O 1
ATOM 842 N N . TRP A 1 107 ? -7.402 9.413 -5.995 1.00 97.31 107 TRP A N 1
ATOM 843 C CA . TRP A 1 107 ? -6.990 10.779 -6.286 1.00 97.31 107 TRP A CA 1
ATOM 844 C C . TRP A 1 107 ? -8.170 11.736 -6.152 1.00 97.31 107 TRP A C 1
ATOM 846 O O . TRP A 1 107 ? -9.248 11.501 -6.695 1.00 97.31 107 TRP A O 1
ATOM 856 N N . ARG A 1 108 ? -7.955 12.834 -5.433 1.00 94.31 108 ARG A N 1
ATOM 857 C CA . ARG A 1 108 ? -8.895 13.957 -5.325 1.00 94.31 108 ARG A CA 1
ATOM 858 C C . ARG A 1 108 ? -8.622 15.028 -6.360 1.00 94.31 108 ARG A C 1
ATOM 860 O O . ARG A 1 108 ? -9.543 15.712 -6.793 1.00 94.31 108 ARG A O 1
ATOM 867 N N . SER A 1 109 ? -7.356 15.183 -6.716 1.00 94.50 109 SER A N 1
ATOM 868 C CA . SER A 1 109 ? -6.870 16.077 -7.755 1.00 94.50 109 SER A CA 1
ATOM 869 C C . SER A 1 109 ? -5.543 15.544 -8.287 1.00 94.50 109 SER A C 1
ATOM 871 O O . SER A 1 109 ? -5.028 14.553 -7.777 1.00 94.50 109 SER A O 1
ATOM 873 N N . GLU A 1 110 ? -4.945 16.237 -9.250 1.00 91.00 110 GLU A N 1
ATOM 874 C CA . GLU A 1 110 ? -3.584 15.932 -9.712 1.00 91.00 110 GLU A CA 1
ATOM 875 C C . GLU A 1 110 ? -2.530 16.032 -8.597 1.00 91.00 110 GLU A C 1
ATOM 877 O O . GLU A 1 110 ? -1.463 15.445 -8.711 1.00 91.00 110 GLU A O 1
ATOM 882 N N . LYS A 1 111 ? -2.822 16.768 -7.516 1.00 93.44 111 LYS A N 1
ATOM 883 C CA . LYS A 1 111 ? -1.879 17.061 -6.426 1.00 93.44 111 LYS A CA 1
ATOM 884 C C . LYS A 1 111 ? -2.337 16.547 -5.070 1.00 93.44 111 LYS A C 1
ATOM 886 O O . LYS A 1 111 ? -1.763 16.919 -4.053 1.00 93.44 111 LYS A O 1
ATOM 891 N N . SER A 1 112 ? -3.384 15.732 -5.008 1.00 96.75 112 SER A N 1
ATOM 892 C CA . SER A 1 112 ? -3.853 15.198 -3.730 1.00 96.75 112 SER A CA 1
ATOM 893 C C . SER A 1 112 ? -4.638 13.913 -3.886 1.00 96.75 112 SER A C 1
ATOM 895 O O . SER A 1 112 ? -5.397 13.735 -4.840 1.00 96.75 112 SER A O 1
ATOM 897 N N . TYR A 1 113 ? -4.504 13.036 -2.902 1.00 97.62 113 TYR A N 1
ATOM 898 C CA . TYR A 1 113 ? -5.254 11.792 -2.792 1.00 97.62 113 TYR A CA 1
ATOM 899 C C . TYR A 1 113 ? -5.703 11.589 -1.349 1.00 97.62 113 TYR A C 1
ATOM 901 O O . TYR A 1 113 ? -5.197 12.228 -0.423 1.00 97.62 113 TYR A O 1
ATOM 909 N N . SER A 1 114 ? -6.668 10.697 -1.168 1.00 97.81 114 SER A N 1
ATOM 910 C CA . SER A 1 114 ? -7.164 10.328 0.152 1.00 97.81 114 SER A CA 1
ATOM 911 C C . SER A 1 114 ? -7.194 8.832 0.336 1.00 97.81 114 SER A C 1
ATOM 913 O O . SER A 1 114 ? -7.337 8.060 -0.617 1.00 97.81 114 SER A O 1
ATOM 915 N N . VAL A 1 115 ? -7.121 8.448 1.604 1.00 98.06 115 VAL A N 1
ATOM 916 C CA . VAL A 1 115 ? -7.352 7.088 2.070 1.00 98.06 115 VAL A CA 1
ATOM 917 C C . VAL A 1 115 ? -8.575 7.108 2.969 1.00 98.06 115 VAL A C 1
ATOM 919 O O . VAL A 1 115 ? -8.572 7.740 4.023 1.00 98.06 115 VAL A O 1
ATOM 922 N N . MET A 1 116 ? -9.620 6.410 2.545 1.00 98.12 116 MET A N 1
ATOM 923 C CA . MET A 1 116 ? -10.855 6.246 3.296 1.00 98.12 116 MET A CA 1
ATOM 924 C C . MET A 1 116 ? -10.789 5.006 4.167 1.00 98.12 116 MET A C 1
ATOM 926 O O . MET A 1 116 ? -10.368 3.937 3.716 1.00 98.12 116 MET A O 1
ATOM 930 N N . PHE A 1 117 ? -11.277 5.146 5.390 1.00 98.25 117 PHE A N 1
ATOM 931 C CA . PHE A 1 117 ? -11.397 4.071 6.359 1.00 98.25 117 PHE A CA 1
ATOM 932 C C . PHE A 1 117 ? -12.570 4.340 7.301 1.00 98.25 117 PHE A C 1
ATOM 934 O O . PHE A 1 117 ? -13.099 5.445 7.383 1.00 98.25 117 PHE A O 1
ATOM 941 N N . GLN A 1 118 ? -12.993 3.310 8.014 1.00 98.38 118 GLN A N 1
ATOM 942 C CA . GLN A 1 118 ? -13.909 3.430 9.130 1.00 98.38 118 GLN A CA 1
ATOM 943 C C . GLN A 1 118 ? -13.100 3.750 10.386 1.00 98.38 118 GLN A C 1
ATOM 945 O O . GLN A 1 118 ? -12.200 2.992 10.751 1.00 98.38 118 GLN A O 1
ATOM 950 N N . ASP A 1 119 ? -13.381 4.870 11.040 1.00 98.31 119 ASP A N 1
ATOM 951 C CA . ASP A 1 119 ? -12.723 5.239 12.291 1.00 98.31 119 ASP A CA 1
ATOM 952 C C . ASP A 1 119 ? -13.307 4.498 13.501 1.00 98.31 119 ASP A C 1
ATOM 954 O O . ASP A 1 119 ? -14.357 3.855 13.426 1.00 98.31 119 ASP A O 1
ATOM 958 N N . TYR A 1 120 ? -12.635 4.603 14.647 1.00 97.44 120 TYR A N 1
ATOM 959 C CA . TYR A 1 120 ? -13.052 3.964 15.901 1.00 97.44 120 TYR A CA 1
ATOM 960 C C . TYR A 1 120 ? -14.432 4.402 16.419 1.00 97.44 120 TYR A C 1
ATOM 962 O O . TYR A 1 120 ? -15.009 3.718 17.264 1.00 97.44 120 TYR A O 1
ATOM 970 N N . THR A 1 121 ? -14.981 5.507 15.906 1.00 97.94 121 THR A N 1
ATOM 971 C CA . THR A 1 121 ? -16.332 5.996 16.219 1.00 97.94 121 THR A CA 1
ATOM 972 C C . THR A 1 121 ? -17.394 5.466 15.258 1.00 97.94 121 THR A C 1
ATOM 974 O O . THR A 1 121 ? -18.548 5.889 15.325 1.00 97.94 121 THR A O 1
ATOM 977 N N . ASN A 1 122 ? -17.023 4.512 14.398 1.00 96.62 122 ASN A N 1
ATOM 978 C CA . ASN A 1 122 ? -17.885 3.889 13.400 1.00 96.62 122 ASN A CA 1
ATOM 979 C C . ASN A 1 122 ? -18.279 4.830 12.247 1.00 96.62 122 ASN A C 1
ATOM 981 O O . ASN A 1 122 ? -19.321 4.628 11.621 1.00 96.62 122 ASN A O 1
ATOM 985 N N . LYS A 1 123 ? -17.469 5.856 11.953 1.00 98.19 123 LYS A N 1
ATOM 986 C CA . LYS A 1 123 ? -17.715 6.798 10.851 1.00 98.19 123 LYS A CA 1
ATOM 987 C C . LYS A 1 123 ? -16.754 6.575 9.695 1.00 98.19 123 LYS A C 1
ATOM 989 O O . LYS A 1 123 ? -15.628 6.129 9.885 1.00 98.19 123 LYS A O 1
ATOM 994 N N . LEU A 1 124 ? -17.209 6.905 8.488 1.00 98.00 124 LEU A N 1
ATOM 995 C CA . LEU A 1 124 ? -16.348 6.975 7.315 1.00 98.00 124 LEU A CA 1
ATOM 996 C C . LEU A 1 124 ? -15.485 8.241 7.402 1.00 98.00 124 LEU A C 1
ATOM 998 O O . LEU A 1 124 ? -16.019 9.350 7.390 1.00 98.00 124 LEU A O 1
ATOM 1002 N N . THR A 1 125 ? -14.171 8.054 7.453 1.00 98.25 125 THR A N 1
ATOM 1003 C CA . THR A 1 125 ? -13.169 9.100 7.673 1.00 98.25 125 THR A CA 1
ATOM 1004 C C . THR A 1 125 ? -12.077 9.013 6.607 1.00 98.25 125 THR A C 1
ATOM 1006 O O . THR A 1 125 ? -11.799 7.939 6.070 1.00 98.25 125 THR A O 1
ATOM 1009 N N . ALA A 1 126 ? -11.492 10.161 6.266 1.00 96.88 126 ALA A N 1
ATOM 1010 C CA . ALA A 1 126 ? -10.419 10.290 5.288 1.00 96.88 126 ALA A CA 1
ATOM 1011 C C . ALA A 1 126 ? -9.115 10.705 5.980 1.00 96.88 126 ALA A C 1
ATOM 1013 O O . ALA A 1 126 ? -9.123 11.604 6.819 1.00 96.88 126 ALA A O 1
ATOM 1014 N N . ALA A 1 127 ? -8.001 10.092 5.589 1.00 97.50 127 ALA A N 1
ATOM 1015 C CA . ALA A 1 127 ? -6.682 10.700 5.712 1.00 97.50 127 ALA A CA 1
ATOM 1016 C C . ALA A 1 127 ? -6.321 11.318 4.356 1.00 97.50 127 ALA A C 1
ATOM 1018 O O . ALA A 1 127 ? -6.402 10.634 3.333 1.00 97.50 127 ALA A O 1
ATOM 1019 N N . ASP A 1 128 ? -5.962 12.600 4.349 1.00 97.31 128 ASP A N 1
ATOM 1020 C CA . ASP A 1 128 ? -5.674 13.369 3.138 1.00 97.31 128 ASP A CA 1
ATOM 1021 C C . ASP A 1 128 ? -4.165 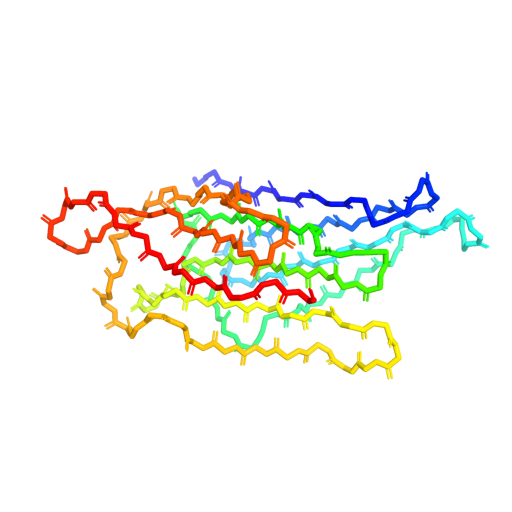13.586 2.975 1.00 97.31 128 ASP A C 1
ATOM 1023 O O . ASP A 1 128 ? -3.461 13.907 3.935 1.00 97.31 128 ASP A O 1
ATOM 1027 N N . PHE A 1 129 ? -3.682 13.447 1.743 1.00 97.12 129 PHE A N 1
ATOM 1028 C CA . PHE A 1 129 ? -2.266 13.506 1.400 1.00 97.12 129 PHE A CA 1
ATOM 1029 C C . PHE A 1 129 ? -2.029 14.434 0.210 1.00 97.12 129 PHE A C 1
ATOM 1031 O O . PHE A 1 129 ? -2.891 14.598 -0.660 1.00 97.12 129 PHE A O 1
ATOM 1038 N N . GLN A 1 130 ? -0.837 15.028 0.162 1.00 94.81 130 GLN A N 1
ATOM 1039 C CA . GLN A 1 130 ? -0.359 15.729 -1.028 1.00 94.81 130 GLN A CA 1
ATOM 1040 C C . GLN A 1 130 ? 0.271 14.720 -1.987 1.00 94.81 130 GLN A C 1
ATOM 1042 O O . GLN A 1 130 ? 1.007 13.830 -1.566 1.00 94.81 130 GLN A O 1
ATOM 1047 N N . GLY A 1 131 ? -0.036 14.872 -3.270 1.00 88.25 131 GLY A N 1
ATOM 1048 C CA . GLY A 1 131 ? 0.646 14.177 -4.351 1.00 88.25 131 GLY A CA 1
ATOM 1049 C C . GLY A 1 131 ? 2.031 14.775 -4.634 1.00 88.25 131 GLY A C 1
ATOM 1050 O O . GLY A 1 131 ? 2.369 15.827 -4.080 1.00 88.25 131 GLY A O 1
ATOM 1051 N N . PRO A 1 132 ? 2.826 14.099 -5.478 1.00 85.50 132 PRO A N 1
ATOM 1052 C CA . PRO A 1 132 ? 4.119 14.588 -5.948 1.00 85.50 132 PRO A CA 1
ATOM 1053 C C . PRO A 1 132 ? 4.018 15.820 -6.861 1.00 85.50 132 PRO A C 1
ATOM 1055 O O . PRO A 1 132 ? 2.925 16.098 -7.407 1.00 85.50 132 PRO A O 1
#

Sequence (132 aa):
MRSRIAAVSRRNDTVEVFFITPKGVIEAAYWYEFQGSWTRWNMAKYSARVDSGLTAIMLNDKQMEVLWVGSNNSLVVASFMEGWDWRQNVVAEPGSVMGGSPLGTFWRSEKSYSVMFQDYTNKLTAADFQGP

Secondary structure (DSSP, 8-state):
----EEEE-SSTTEEEEEEE-TTS-EEEEEEEGGGTEEEEEE--SSPBPTTS-EEEEEEETTEEEEEEEBTTS-EEEEEEETTS--EEEEEE-TT-BPTT---EEEEEETTEEEEEEEBTTS-EEEEEEE--

Radius of gyration: 14.35 Å; chains: 1; bounding box: 35×32×36 Å

pLDDT: mean 95.34, std 5.34, range [57.72, 98.44]

Foldseek 3Di:
DDKDKEWDDQDPQKIKIWIQDPVQWIKIWMGGNVVVDIDIDTDDPFGAQRLEAKYKAHLHSFKIKIWGQGVQRFIKIWIGGPPDDIDIDGQGDRQFADRNWYWDKDAPDNFKIWIWTQTNVRDIDIRIDTGD